Protein AF-A0A2E4E390-F1 (afdb_monomer_lite)

Secondary structure (DSSP, 8-state):
-----HHHHHHHHHHHHHTT----HHHHHHHHHHHHHHHHHTTSS-HHHHHHHHHHHHHHHHHHHHTTSS-HHHHHHHHHHHHHHTT--HHHHHHHHHHTT--HHHHHHHHHHHHTT-HHHHHHHHHHHHHT-GGG-TT--SS-HHHHHHHHHHHHHTT--HHHHHHHHHT-

Foldseek 3Di:
DPPDPLVVVLVVVLVVVLVPDAAALVVQLVVQLVVLVVCVVVVVDDPVSSVVSNVCSNVSSVVCVVVVSHPVLVVLVVLLVVCLLQLQALQVSLVVCVVSPDDPVSSVVVSVVCVVPCSNLSSPVNVCCVVCAQVSPPPHDCPPPVNVVVRQVVVVVSVRDNVSSVVVNVVD

Radius of gyration: 22.8 Å; chains: 1; bounding box: 51×24×66 Å

Structure (mmCIF, N/CA/C/O backbone):
data_AF-A0A2E4E390-F1
#
_entry.id   AF-A0A2E4E390-F1
#
loop_
_atom_site.group_PDB
_atom_site.id
_atom_site.type_symbol
_atom_site.label_atom_id
_atom_site.label_alt_id
_atom_site.label_comp_id
_atom_site.label_asym_id
_atom_site.label_entity_id
_atom_site.label_seq_id
_atom_site.pdbx_PDB_ins_code
_atom_site.Cartn_x
_atom_site.Cartn_y
_atom_site.Cartn_z
_atom_site.occupancy
_atom_site.B_iso_or_equiv
_atom_site.auth_seq_id
_atom_site.auth_comp_id
_atom_site.auth_asym_id
_atom_site.auth_atom_id
_atom_site.pdbx_PDB_model_num
ATOM 1 N N . MET A 1 1 ? -14.105 12.026 38.675 1.00 42.91 1 MET A N 1
ATOM 2 C CA . MET A 1 1 ? -13.766 11.287 37.435 1.00 42.91 1 MET A CA 1
ATOM 3 C C . MET A 1 1 ? -14.901 11.494 36.443 1.00 42.91 1 MET A C 1
ATOM 5 O O . MET A 1 1 ? -16.045 11.355 36.850 1.00 42.91 1 MET A O 1
ATOM 9 N N . ARG A 1 2 ? -14.638 11.903 35.193 1.00 48.00 2 ARG A N 1
ATOM 10 C CA . ARG A 1 2 ? -15.710 11.971 34.181 1.00 48.00 2 ARG A CA 1
ATOM 11 C C . ARG A 1 2 ? -16.083 10.536 33.809 1.00 48.00 2 ARG A C 1
ATOM 13 O O . ARG A 1 2 ? -15.206 9.820 33.342 1.00 48.00 2 ARG A O 1
ATOM 20 N N . ASN A 1 3 ? -17.343 10.145 33.999 1.00 52.12 3 ASN A N 1
ATOM 21 C CA . ASN A 1 3 ? -17.891 8.920 33.414 1.00 52.12 3 ASN A CA 1
ATOM 22 C C . ASN A 1 3 ? -17.890 9.091 31.893 1.00 52.12 3 ASN A C 1
ATOM 24 O O . ASN A 1 3 ? -18.789 9.704 31.319 1.00 52.12 3 ASN A O 1
ATOM 28 N N . LEU A 1 4 ? -16.822 8.640 31.241 1.00 62.91 4 LEU A N 1
ATOM 29 C CA . LEU A 1 4 ? -16.734 8.651 29.794 1.00 62.91 4 LEU A CA 1
ATOM 30 C C . LEU A 1 4 ? -17.555 7.461 29.294 1.00 62.91 4 LEU A C 1
ATOM 32 O O . LEU A 1 4 ? -17.174 6.316 29.515 1.00 62.91 4 LEU A O 1
ATOM 36 N N . ASN A 1 5 ? -18.671 7.703 28.604 1.00 82.50 5 ASN A N 1
ATOM 37 C CA . ASN A 1 5 ? -19.310 6.621 27.862 1.00 82.50 5 ASN A CA 1
ATOM 38 C C . ASN A 1 5 ? -18.342 6.176 26.756 1.00 82.50 5 ASN A C 1
ATOM 40 O O . ASN A 1 5 ? -18.166 6.864 25.746 1.00 82.50 5 ASN A O 1
ATOM 44 N N . ILE A 1 6 ? -17.683 5.035 26.970 1.00 81.06 6 ILE A N 1
ATOM 45 C CA . ILE A 1 6 ? -16.646 4.503 26.080 1.00 81.06 6 ILE A CA 1
ATOM 46 C C . ILE A 1 6 ? -17.158 4.321 24.647 1.00 81.06 6 ILE A C 1
ATOM 48 O O . ILE A 1 6 ? -16.401 4.482 23.686 1.00 81.06 6 ILE A O 1
ATOM 52 N N . SER A 1 7 ? -18.457 4.040 24.501 1.00 81.19 7 SER A N 1
ATOM 53 C CA . SER A 1 7 ? -19.092 3.833 23.203 1.00 81.19 7 SER A CA 1
ATOM 54 C C . SER A 1 7 ? -19.215 5.151 22.432 1.00 81.19 7 SER A C 1
ATOM 56 O O . SER A 1 7 ? -18.800 5.228 21.275 1.00 81.19 7 SER A O 1
ATOM 58 N N . ASP A 1 8 ? -19.689 6.217 23.082 1.00 87.06 8 ASP A N 1
ATOM 59 C CA . ASP A 1 8 ? -19.798 7.550 22.466 1.00 87.06 8 ASP A CA 1
ATOM 60 C C . ASP A 1 8 ? -18.422 8.123 22.127 1.00 87.06 8 ASP A C 1
ATOM 62 O O . ASP A 1 8 ? -18.232 8.818 21.127 1.00 87.06 8 ASP A O 1
ATOM 66 N N . TYR A 1 9 ? -17.435 7.821 22.966 1.00 87.44 9 TYR A N 1
ATOM 67 C CA . TYR A 1 9 ? -16.063 8.249 22.771 1.00 87.44 9 TYR A CA 1
ATOM 68 C C . TYR A 1 9 ? -15.424 7.645 21.514 1.00 87.44 9 TYR A C 1
ATOM 70 O O . TYR A 1 9 ? -14.884 8.379 20.677 1.00 87.44 9 TYR A O 1
ATOM 78 N N . LEU A 1 10 ? -15.484 6.317 21.368 1.00 90.31 10 LEU A N 1
ATOM 79 C CA . LEU A 1 10 ? -14.935 5.632 20.198 1.00 90.31 10 LEU A CA 1
ATOM 80 C C . LEU A 1 10 ? -15.711 5.964 18.927 1.00 90.31 10 LEU A C 1
ATOM 82 O O . LEU A 1 10 ? -15.090 6.103 17.874 1.00 90.31 10 LEU A O 1
ATOM 86 N N . GLU A 1 11 ? -17.027 6.150 19.024 1.00 93.81 11 GLU A N 1
ATOM 87 C CA . GLU A 1 11 ? -17.864 6.607 17.912 1.00 93.81 11 GLU A CA 1
ATOM 88 C C . GLU A 1 11 ? -17.380 7.970 17.393 1.00 93.81 11 GLU A C 1
ATOM 90 O O . GLU A 1 11 ? -17.045 8.106 16.216 1.00 93.81 11 GLU A O 1
ATOM 95 N N . LYS A 1 12 ? -17.236 8.966 18.279 1.00 94.12 12 LYS A N 1
ATOM 96 C CA . LYS A 1 12 ? -16.754 10.310 17.908 1.00 94.12 12 LYS A CA 1
ATOM 97 C C . LYS A 1 12 ? -15.367 10.270 17.275 1.00 94.12 12 LYS A C 1
ATOM 99 O O . LYS A 1 12 ? -15.132 10.927 16.261 1.00 94.12 12 LYS A O 1
ATOM 104 N N . TYR A 1 13 ? -14.446 9.499 17.855 1.00 95.50 13 TYR A N 1
ATOM 105 C CA . TYR A 1 13 ? -13.105 9.351 17.291 1.00 95.50 13 TYR A CA 1
ATOM 106 C C . TYR A 1 13 ? -13.135 8.695 15.908 1.00 95.50 13 TYR A C 1
ATOM 108 O O . TYR A 1 13 ? -12.425 9.138 15.005 1.00 95.50 13 TYR A O 1
ATOM 116 N N . SER A 1 14 ? -13.962 7.668 15.737 1.00 96.81 14 SER A N 1
ATOM 117 C CA . SER A 1 14 ? -14.096 6.940 14.479 1.00 96.81 14 SER A CA 1
ATOM 118 C C . SER A 1 14 ? -14.629 7.829 13.361 1.00 96.81 14 SER A C 1
ATOM 120 O O . SER A 1 14 ? -14.009 7.901 12.302 1.00 96.81 14 SER A O 1
ATOM 122 N N . VAL A 1 15 ? -15.711 8.570 13.617 1.00 96.06 15 VAL A N 1
ATOM 123 C CA . VAL A 1 15 ? -16.286 9.527 12.657 1.00 96.06 15 VAL A CA 1
ATOM 124 C C . VAL A 1 15 ? -15.262 10.595 12.274 1.00 96.06 15 VAL A C 1
ATOM 126 O O . VAL A 1 15 ? -15.038 10.844 11.092 1.00 96.06 15 VAL A O 1
ATOM 129 N N . PHE A 1 16 ? -14.579 11.186 13.259 1.00 96.56 16 PHE A N 1
ATOM 130 C CA . PHE A 1 16 ? -13.526 12.173 13.005 1.00 96.56 16 PHE A CA 1
ATOM 131 C C . PHE A 1 16 ? -12.357 11.608 12.190 1.00 96.56 16 PHE A C 1
ATOM 133 O O . PHE A 1 16 ? -11.767 12.310 11.371 1.00 96.56 16 PHE A O 1
ATOM 140 N N . TYR A 1 17 ? -11.966 10.359 12.437 1.00 97.56 17 TYR A N 1
ATOM 141 C CA . TYR A 1 17 ? -10.869 9.737 11.708 1.00 97.56 17 TYR A CA 1
ATOM 142 C C . TYR A 1 17 ? -11.267 9.454 10.255 1.00 97.56 17 TYR A C 1
ATOM 144 O O . TYR A 1 17 ? -10.532 9.811 9.333 1.00 97.56 17 TYR A O 1
ATOM 152 N N . LEU A 1 18 ? -12.439 8.852 10.047 1.00 96.75 18 LEU A N 1
ATOM 153 C CA . LEU A 1 18 ? -12.933 8.471 8.724 1.00 96.75 18 LEU A CA 1
ATOM 154 C C . LEU A 1 18 ? -13.328 9.678 7.863 1.00 96.75 18 LEU A C 1
ATOM 156 O O . LEU A 1 18 ? -13.273 9.581 6.642 1.00 96.75 18 LEU A O 1
ATOM 160 N N . SER A 1 19 ? -13.627 10.837 8.460 1.00 95.62 19 SER A N 1
ATOM 161 C CA . SER A 1 19 ? -13.818 12.079 7.695 1.00 95.62 19 SER A CA 1
ATOM 162 C C . SER A 1 19 ? -12.524 12.625 7.079 1.00 95.62 19 SER A C 1
ATOM 164 O O . SER A 1 19 ? -12.577 13.436 6.158 1.00 95.62 19 SER A O 1
ATOM 166 N N . LYS A 1 20 ? -11.355 12.187 7.566 1.00 95.88 20 LYS A N 1
ATOM 167 C CA . LYS A 1 20 ? -10.035 12.650 7.103 1.00 95.88 20 LYS A CA 1
ATOM 168 C C . LYS A 1 20 ? -9.272 11.614 6.294 1.00 95.88 20 LYS A C 1
ATOM 170 O O . LYS A 1 20 ? -8.431 11.979 5.473 1.00 95.88 20 LYS A O 1
ATOM 175 N N . TYR A 1 21 ? -9.500 10.333 6.564 1.00 95.19 21 TYR A N 1
ATOM 176 C CA . TYR A 1 21 ? -8.681 9.255 6.029 1.00 95.19 21 TYR A CA 1
ATOM 177 C C . TYR A 1 21 ? -9.536 8.146 5.431 1.00 95.19 21 TYR A C 1
ATOM 179 O O . TYR A 1 21 ? -10.356 7.540 6.115 1.00 95.19 21 TYR A O 1
ATOM 187 N N . SER A 1 22 ? -9.246 7.796 4.180 1.00 94.38 22 SER A N 1
ATOM 188 C CA . SER A 1 22 ? -9.719 6.552 3.578 1.00 9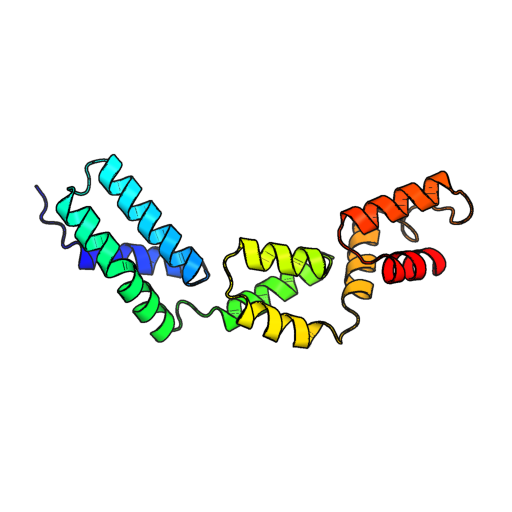4.38 22 SER A CA 1
ATOM 189 C C . SER A 1 22 ? -8.752 5.420 3.923 1.00 94.38 22 SER A C 1
ATOM 191 O O . SER A 1 22 ? -7.564 5.482 3.594 1.00 94.38 22 SER A O 1
ATOM 193 N N . VAL A 1 23 ? -9.245 4.386 4.600 1.00 95.75 23 VAL A N 1
ATOM 194 C CA . VAL A 1 23 ? -8.434 3.268 5.103 1.00 95.75 23 VAL A CA 1
ATOM 195 C C . VAL A 1 23 ? -9.094 1.925 4.821 1.00 95.75 23 VAL A C 1
ATOM 197 O O . VAL A 1 23 ? -10.294 1.857 4.588 1.00 95.75 23 VAL A O 1
ATOM 200 N N . THR A 1 24 ? -8.297 0.859 4.855 1.00 97.75 24 THR A N 1
ATOM 201 C CA . THR A 1 24 ? -8.797 -0.520 4.875 1.00 97.75 24 THR A CA 1
ATOM 202 C C . THR A 1 24 ? -9.403 -0.850 6.235 1.00 97.75 24 THR A C 1
ATOM 204 O O . THR A 1 24 ? -9.011 -0.265 7.248 1.00 97.75 24 THR A O 1
ATOM 207 N N . GLU A 1 25 ? -10.305 -1.823 6.287 1.00 97.31 25 GLU A N 1
ATOM 208 C CA . GLU A 1 25 ? -10.888 -2.351 7.521 1.00 97.31 25 GLU A CA 1
ATOM 209 C C . GLU A 1 25 ? -9.786 -2.793 8.485 1.00 97.31 25 GLU A C 1
ATOM 211 O O . GLU A 1 25 ? -9.721 -2.341 9.629 1.00 97.31 25 GLU A O 1
ATOM 216 N N . LYS A 1 26 ? -8.832 -3.591 7.987 1.00 97.38 26 LYS A N 1
ATOM 217 C CA . LYS A 1 26 ? -7.677 -4.053 8.771 1.00 97.38 26 LYS A CA 1
ATOM 218 C C . LYS A 1 26 ? -6.836 -2.890 9.291 1.00 97.38 26 LYS A C 1
ATOM 220 O O . LYS A 1 26 ? -6.350 -2.933 10.420 1.00 97.38 26 LYS A O 1
ATOM 225 N N . LYS A 1 27 ? -6.630 -1.839 8.491 1.00 97.31 27 LYS A N 1
ATOM 226 C CA . LYS A 1 27 ? -5.899 -0.651 8.949 1.00 97.31 27 LYS A CA 1
ATOM 227 C C . LYS A 1 27 ? -6.697 0.116 9.998 1.00 97.31 27 LYS A C 1
ATOM 229 O O . LYS A 1 27 ? -6.093 0.595 10.955 1.00 97.31 27 LYS A O 1
ATOM 234 N N . PHE A 1 28 ? -8.012 0.209 9.843 1.00 97.88 28 PHE A N 1
ATOM 235 C CA . PHE A 1 28 ? -8.884 0.895 10.785 1.00 97.88 28 PHE A CA 1
ATOM 236 C C . PHE A 1 28 ? -8.931 0.191 12.148 1.00 97.88 28 PHE A C 1
ATOM 238 O O . PHE A 1 28 ? -8.781 0.860 13.170 1.00 97.88 28 PHE A O 1
ATOM 245 N N . VAL A 1 29 ? -8.975 -1.147 12.174 1.00 97.81 29 VAL A N 1
ATOM 246 C CA . VAL A 1 29 ? -8.786 -1.954 13.398 1.00 97.81 29 VAL A CA 1
ATOM 247 C C . VAL A 1 29 ? -7.505 -1.537 14.124 1.00 97.81 29 VAL A C 1
ATOM 249 O O . VAL A 1 29 ? -7.541 -1.168 15.297 1.00 97.81 29 VAL A O 1
ATOM 252 N N . LEU A 1 30 ? -6.370 -1.517 13.414 1.00 97.69 30 LEU A N 1
ATOM 253 C CA . LEU A 1 30 ? -5.074 -1.148 13.996 1.00 97.69 30 LEU A CA 1
ATOM 254 C C . LEU A 1 30 ? -5.050 0.300 14.510 1.00 97.69 30 LEU A C 1
ATOM 256 O O . LEU A 1 30 ? -4.406 0.590 15.519 1.00 97.69 30 LEU A O 1
ATOM 260 N N . VAL A 1 31 ? -5.735 1.220 13.827 1.00 97.44 31 VAL A N 1
ATOM 261 C CA . VAL A 1 31 ? -5.863 2.623 14.247 1.00 97.44 31 VAL A CA 1
ATOM 262 C C . VAL A 1 31 ? -6.625 2.723 15.565 1.00 97.44 31 VAL A C 1
ATOM 264 O O . VAL A 1 31 ? -6.133 3.366 16.495 1.00 97.44 31 VAL A O 1
ATOM 267 N N . LEU A 1 32 ? -7.781 2.063 15.670 1.00 97.75 32 LEU A N 1
ATOM 268 C CA . LEU A 1 32 ? -8.590 2.060 16.889 1.00 97.75 32 LEU A CA 1
ATOM 269 C C . LEU A 1 32 ? -7.845 1.396 18.049 1.00 97.75 32 LEU A C 1
ATOM 271 O O . LEU A 1 32 ? -7.739 1.986 19.123 1.00 97.75 32 LEU A O 1
ATOM 275 N N . GLN A 1 33 ? -7.230 0.233 17.824 1.00 97.69 33 GLN A N 1
ATOM 276 C CA . GLN A 1 33 ? -6.419 -0.449 18.837 1.00 97.69 33 GLN A CA 1
ATOM 277 C C . GLN A 1 33 ? -5.271 0.437 19.335 1.00 97.69 33 GLN A C 1
ATOM 279 O O . GLN A 1 33 ? -5.081 0.591 20.542 1.00 97.69 33 GLN A O 1
ATOM 284 N N . LYS A 1 34 ? -4.536 1.092 18.426 1.00 97.62 34 LYS A N 1
ATOM 285 C CA . LYS A 1 34 ? -3.450 2.010 18.799 1.00 97.62 34 LYS A CA 1
ATOM 286 C C . LYS A 1 34 ? -3.967 3.219 19.579 1.00 97.62 34 LYS A C 1
ATOM 288 O O . LYS A 1 34 ? -3.302 3.662 20.515 1.00 97.62 34 LYS A O 1
ATOM 293 N N . LYS A 1 35 ? -5.138 3.752 19.216 1.00 96.38 35 LYS A N 1
ATOM 294 C CA . LYS A 1 35 ? -5.783 4.852 19.942 1.00 96.38 35 LYS A CA 1
ATOM 295 C C . LYS A 1 35 ? -6.112 4.445 21.377 1.00 96.38 35 LYS A C 1
ATOM 297 O O . LYS A 1 35 ? -5.693 5.146 22.294 1.00 96.38 35 LYS A O 1
ATOM 302 N N . ILE A 1 36 ? -6.785 3.308 21.546 1.00 97.06 36 ILE A N 1
ATOM 303 C CA . ILE A 1 36 ? -7.183 2.757 22.848 1.00 97.06 36 ILE A CA 1
ATOM 304 C C . ILE A 1 36 ? -5.951 2.511 23.722 1.00 97.06 36 ILE A C 1
ATOM 306 O O . ILE A 1 36 ? -5.899 2.967 24.862 1.00 97.06 36 ILE A O 1
ATOM 310 N N . MET A 1 37 ? -4.921 1.863 23.170 1.00 97.69 37 MET A N 1
ATOM 311 C CA . MET A 1 37 ? -3.680 1.595 23.901 1.00 97.69 37 MET A CA 1
ATOM 312 C C . MET A 1 37 ? -2.976 2.876 24.338 1.00 97.69 37 MET A C 1
ATOM 314 O O . MET A 1 37 ? -2.539 2.974 25.481 1.00 97.69 37 MET A O 1
ATOM 318 N N . ARG A 1 38 ? -2.894 3.885 23.464 1.00 96.88 38 ARG A N 1
ATOM 319 C CA . ARG A 1 38 ? -2.310 5.183 23.820 1.00 96.88 38 ARG A CA 1
ATOM 320 C C . ARG A 1 38 ? -3.079 5.854 24.955 1.00 96.88 38 ARG A C 1
ATOM 322 O O . ARG A 1 38 ? -2.463 6.417 25.853 1.00 96.88 38 ARG A O 1
ATOM 329 N N . ASP A 1 39 ? -4.405 5.806 24.912 1.00 95.56 39 ASP A N 1
ATOM 330 C CA . ASP A 1 39 ? -5.233 6.439 25.934 1.00 95.56 39 ASP A CA 1
ATOM 331 C C . ASP A 1 39 ? -5.093 5.742 27.288 1.00 95.56 39 ASP A C 1
ATOM 333 O O . ASP A 1 39 ? -4.935 6.425 28.301 1.00 95.56 39 ASP A O 1
ATOM 337 N N . TYR A 1 40 ?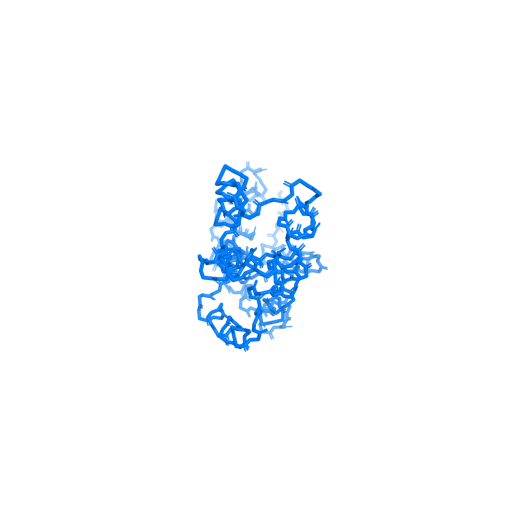 -5.048 4.408 27.288 1.00 95.88 40 TYR A N 1
ATOM 338 C CA . TYR A 1 40 ? -4.738 3.601 28.467 1.00 95.88 40 TYR A CA 1
ATOM 339 C C . TYR A 1 40 ? -3.369 3.957 29.064 1.00 95.88 40 TYR A C 1
ATOM 341 O O . TYR A 1 40 ? -3.280 4.274 30.248 1.00 95.88 40 TYR A O 1
ATOM 349 N N . LEU A 1 41 ? -2.314 4.013 28.242 1.00 96.94 41 LEU A N 1
ATOM 350 C CA . LEU A 1 41 ? -0.972 4.409 28.695 1.00 96.94 41 LEU A CA 1
ATOM 351 C C . LEU A 1 41 ? -0.938 5.843 29.247 1.00 96.94 41 LEU A C 1
ATOM 353 O O . LEU A 1 41 ? -0.198 6.131 30.182 1.00 96.94 41 LEU A O 1
ATOM 357 N N . SER A 1 42 ? -1.776 6.736 28.714 1.00 95.88 42 SER A N 1
ATOM 358 C CA . SER A 1 42 ? -1.943 8.103 29.224 1.00 95.88 42 SER A CA 1
ATOM 359 C C . SER A 1 42 ? -2.912 8.227 30.408 1.00 95.88 42 SER A C 1
ATOM 361 O O . SER A 1 42 ? -3.295 9.342 30.755 1.00 95.88 42 SER A O 1
ATOM 363 N N . LYS A 1 43 ? -3.342 7.106 31.006 1.00 94.06 43 LYS A N 1
ATOM 364 C CA . LYS A 1 43 ? -4.286 7.038 32.139 1.00 94.06 43 LYS A CA 1
ATOM 365 C C . LYS A 1 43 ? -5.654 7.689 31.871 1.00 94.06 43 LYS A C 1
ATOM 367 O O . LYS A 1 43 ? -6.364 8.045 32.804 1.00 94.06 43 LYS A O 1
ATOM 372 N N . LYS A 1 44 ? -6.041 7.838 30.598 1.00 91.94 44 LYS A N 1
ATOM 373 C CA . LYS A 1 44 ? -7.379 8.313 30.189 1.00 91.94 44 LYS A CA 1
ATOM 374 C C . LYS A 1 44 ? -8.433 7.211 30.229 1.00 91.94 44 LYS A C 1
ATOM 376 O O . LYS A 1 44 ? -9.614 7.527 30.235 1.00 91.94 44 LYS A O 1
ATOM 381 N N . LEU A 1 45 ? -7.990 5.956 30.200 1.00 93.25 45 LEU A N 1
ATOM 382 C CA . LEU A 1 45 ? -8.815 4.761 30.327 1.00 93.25 45 LEU A CA 1
ATOM 383 C C . LEU A 1 45 ? -8.249 3.891 31.447 1.00 93.25 45 LEU A C 1
ATOM 385 O O . LEU A 1 45 ? -7.031 3.722 31.551 1.00 93.25 45 LEU A O 1
ATOM 389 N N . SER A 1 46 ? -9.131 3.301 32.239 1.00 94.19 46 SER A N 1
ATOM 390 C CA . SER A 1 46 ? -8.828 2.190 33.135 1.00 94.19 46 SER A CA 1
ATOM 391 C C . SER A 1 46 ? -8.558 0.901 32.350 1.00 94.19 46 SER A C 1
ATOM 393 O O . SER A 1 46 ? -8.778 0.806 31.138 1.00 94.19 46 SER A O 1
ATOM 395 N N . LYS A 1 47 ? -8.075 -0.134 33.049 1.00 95.19 47 LYS A N 1
ATOM 396 C CA . LYS A 1 47 ? -7.850 -1.458 32.450 1.00 95.19 47 LYS A CA 1
ATOM 397 C C . LYS A 1 47 ? -9.154 -2.068 31.915 1.00 95.19 47 LYS A C 1
ATOM 399 O O . LYS A 1 47 ? -9.148 -2.598 30.808 1.00 95.19 47 LYS A O 1
ATOM 404 N N . ILE A 1 48 ? -10.246 -1.943 32.672 1.00 94.62 48 ILE A N 1
ATOM 405 C CA . ILE A 1 48 ? -11.566 -2.479 32.310 1.00 94.62 48 ILE A CA 1
ATOM 406 C C . ILE A 1 48 ? -12.095 -1.765 31.059 1.00 94.62 48 ILE A C 1
ATOM 408 O O . ILE A 1 48 ? -12.397 -2.420 30.064 1.00 94.62 48 ILE A O 1
ATOM 412 N N . GLU A 1 49 ? -12.082 -0.427 31.041 1.00 94.12 49 GLU A N 1
ATOM 413 C CA . GLU A 1 49 ? -12.530 0.355 29.876 1.00 94.12 49 GLU A CA 1
ATOM 414 C C . GLU A 1 49 ? -11.702 0.052 28.619 1.00 94.12 49 GLU A C 1
ATOM 416 O O . GLU A 1 49 ? -12.246 -0.031 27.518 1.00 94.12 49 GLU A O 1
ATOM 421 N N . LYS A 1 50 ? -10.383 -0.152 28.760 1.00 95.00 50 LYS A N 1
ATOM 422 C CA . LYS A 1 50 ? -9.510 -0.576 27.654 1.00 95.00 50 LYS A CA 1
ATOM 423 C C . LYS A 1 50 ? -9.957 -1.922 27.078 1.00 95.00 50 LYS A C 1
ATOM 425 O O . LYS A 1 50 ? -10.000 -2.084 25.860 1.00 95.00 50 LYS A O 1
ATOM 430 N N . GLU A 1 51 ? -10.238 -2.901 27.931 1.00 95.44 51 GLU A N 1
ATOM 431 C CA . GLU A 1 51 ? -10.651 -4.243 27.508 1.00 95.44 51 GLU A CA 1
ATOM 432 C C . GLU A 1 51 ? -12.028 -4.228 26.837 1.00 95.44 51 GLU A C 1
ATOM 434 O O . GLU A 1 51 ? -12.197 -4.832 25.777 1.00 95.44 51 GLU A O 1
ATOM 439 N N . GLU A 1 52 ? -12.985 -3.478 27.382 1.00 93.69 52 GLU A N 1
ATOM 440 C CA . GLU A 1 52 ? -14.296 -3.267 26.760 1.00 93.69 52 GLU A CA 1
ATOM 441 C C . GLU A 1 52 ? -14.194 -2.566 25.402 1.00 93.69 52 GLU A C 1
ATOM 443 O O . GLU A 1 52 ? -14.824 -2.988 24.430 1.00 93.69 52 GLU A O 1
ATOM 448 N N . ALA A 1 53 ? -13.371 -1.518 25.311 1.00 94.31 53 ALA A N 1
ATOM 449 C CA . ALA A 1 53 ? -13.117 -0.788 24.076 1.00 94.31 53 ALA A CA 1
ATOM 450 C C . ALA A 1 53 ? -12.552 -1.704 22.982 1.00 94.31 53 ALA A C 1
ATOM 452 O O . ALA A 1 53 ? -13.031 -1.684 21.847 1.00 94.31 53 ALA A O 1
ATOM 453 N N . LEU A 1 54 ? -11.561 -2.534 23.323 1.00 95.75 54 LEU A N 1
ATOM 454 C CA . LEU A 1 54 ? -10.936 -3.467 22.383 1.00 95.75 54 LEU A CA 1
ATOM 455 C C . LEU A 1 54 ? -11.926 -4.512 21.859 1.00 95.75 54 LEU A C 1
ATOM 457 O O . LEU A 1 54 ? -11.929 -4.777 20.658 1.00 95.75 54 LEU A O 1
ATOM 461 N N . LYS A 1 55 ? -12.808 -5.042 22.717 1.00 94.81 55 LYS A N 1
ATOM 4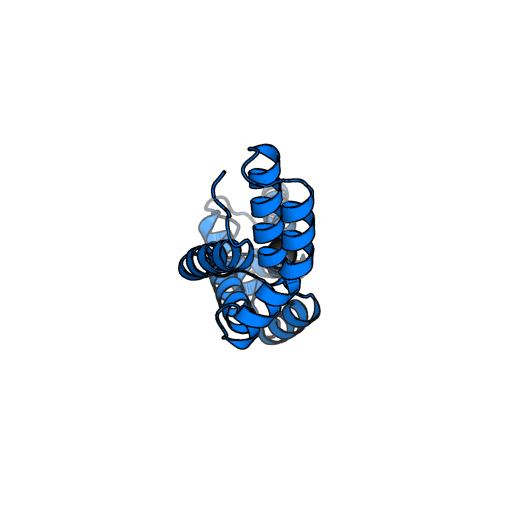62 C CA . LYS A 1 55 ? -13.859 -5.999 22.316 1.00 94.81 55 LYS A CA 1
ATOM 463 C C . LYS A 1 55 ? -14.850 -5.411 21.304 1.00 94.81 55 LYS A C 1
ATOM 465 O O . LYS A 1 55 ? -15.434 -6.152 20.521 1.00 94.81 55 LYS A O 1
ATOM 470 N N . LYS A 1 56 ? -15.040 -4.087 21.296 1.00 94.06 56 LYS A N 1
ATOM 471 C CA . LYS A 1 56 ? -15.985 -3.399 20.398 1.00 94.06 56 LYS A CA 1
ATOM 472 C C . LYS A 1 56 ? -15.387 -2.997 19.046 1.00 94.06 56 LYS A C 1
ATOM 474 O O . LYS A 1 56 ? -16.150 -2.627 18.158 1.00 94.06 56 LYS A O 1
ATOM 479 N N . VAL A 1 57 ? -14.066 -3.063 18.848 1.00 95.94 57 VAL A N 1
ATOM 480 C CA . VAL A 1 57 ? -13.397 -2.562 17.624 1.00 95.94 57 VAL A CA 1
ATOM 481 C C . VAL A 1 57 ? -13.998 -3.151 16.344 1.00 95.94 57 VAL A C 1
ATOM 483 O O . VAL A 1 57 ? -14.329 -2.402 15.424 1.00 95.94 57 VAL A O 1
ATOM 486 N N . ASP A 1 58 ? -14.217 -4.465 16.305 1.00 95.19 58 ASP A N 1
ATOM 487 C CA . ASP A 1 58 ? -14.773 -5.134 15.123 1.00 95.19 58 ASP A CA 1
ATOM 488 C C . ASP A 1 58 ? -16.217 -4.707 14.827 1.00 95.19 58 ASP A C 1
ATOM 490 O O . ASP A 1 58 ? -16.630 -4.674 13.666 1.00 95.19 58 ASP A O 1
ATOM 494 N N . LEU A 1 59 ? -16.989 -4.336 15.856 1.00 95.31 59 LEU A N 1
ATOM 495 C CA . LEU A 1 59 ? -18.348 -3.818 15.685 1.00 95.31 59 LEU A CA 1
ATOM 496 C C . LEU A 1 59 ? -18.330 -2.454 14.990 1.00 95.31 59 LEU A C 1
ATOM 498 O O . LEU A 1 59 ? -19.117 -2.240 14.068 1.00 95.31 59 LEU A O 1
ATOM 502 N N . TYR A 1 60 ? -17.409 -1.562 15.369 1.00 95.12 60 TYR A N 1
ATOM 503 C CA . TYR A 1 60 ? -17.244 -0.265 14.702 1.00 95.12 60 TYR A CA 1
ATOM 504 C C . TYR A 1 60 ? -16.813 -0.429 13.249 1.00 95.12 60 TYR A C 1
ATOM 506 O O . TYR A 1 60 ? -17.385 0.203 12.365 1.00 95.12 60 TYR A O 1
ATOM 514 N N . VAL A 1 61 ? -15.845 -1.307 12.984 1.00 96.31 61 VAL A N 1
ATOM 515 C CA . VAL A 1 61 ? -15.381 -1.575 11.615 1.00 96.31 61 VAL A CA 1
ATOM 516 C C . VAL A 1 61 ? -16.548 -2.071 10.760 1.00 96.31 61 VAL A C 1
ATOM 518 O O . VAL A 1 61 ? -16.856 -1.458 9.742 1.00 96.31 61 VAL A O 1
ATOM 521 N N . LYS A 1 62 ? -17.285 -3.090 11.225 1.00 96.38 62 LYS A N 1
ATOM 522 C CA . LYS A 1 62 ? -18.476 -3.607 10.526 1.00 96.38 62 LYS A CA 1
ATOM 523 C C . LYS A 1 62 ? -19.542 -2.532 10.316 1.00 96.38 62 LYS A C 1
ATOM 525 O O . LYS A 1 62 ? -20.131 -2.468 9.238 1.00 96.38 62 LYS A O 1
ATOM 530 N N . LYS A 1 63 ? -19.803 -1.696 11.325 1.00 96.81 63 LYS A N 1
ATOM 531 C CA . LYS A 1 63 ? -20.764 -0.588 11.238 1.00 96.81 63 LYS A CA 1
ATOM 532 C C . LYS A 1 63 ? -20.382 0.381 10.118 1.00 96.81 63 LYS A C 1
ATOM 534 O O . LYS A 1 63 ? -21.210 0.661 9.255 1.00 96.81 63 LYS A O 1
ATOM 539 N N . TYR A 1 64 ? -19.141 0.857 10.096 1.00 97.19 64 TYR A N 1
ATOM 540 C CA . TYR A 1 64 ? -18.713 1.863 9.122 1.00 97.19 64 TYR A CA 1
ATOM 541 C C . TYR A 1 64 ? -18.489 1.306 7.717 1.00 97.19 64 TYR A C 1
ATOM 543 O O . TYR A 1 64 ? -18.713 2.029 6.746 1.00 97.19 64 TYR A O 1
ATOM 551 N N . SER A 1 65 ? -18.148 0.023 7.585 1.00 95.69 65 SER A N 1
ATOM 552 C CA . SER A 1 65 ? -18.183 -0.669 6.293 1.00 95.69 65 SER A CA 1
ATOM 553 C C . SER A 1 65 ? -19.607 -0.768 5.747 1.00 95.69 65 SER A C 1
ATOM 555 O O . SER A 1 65 ? -19.837 -0.443 4.585 1.00 95.69 65 SER A O 1
ATOM 557 N N . LYS A 1 66 ? -20.596 -1.129 6.581 1.00 96.88 66 LYS A N 1
ATOM 558 C CA . LYS A 1 66 ? -22.018 -1.152 6.178 1.00 96.88 66 LYS A CA 1
ATOM 559 C C . LYS A 1 66 ? -22.542 0.230 5.783 1.00 96.88 66 LYS A C 1
ATOM 561 O O . LYS A 1 66 ? -23.323 0.336 4.848 1.00 96.88 66 LYS A O 1
ATOM 566 N N . MET A 1 67 ? -22.083 1.281 6.460 1.00 95.81 67 MET A N 1
ATOM 567 C CA . MET A 1 67 ? -22.379 2.677 6.109 1.00 95.81 67 MET A CA 1
ATOM 568 C C . MET A 1 67 ? -21.584 3.183 4.893 1.00 95.81 67 MET A C 1
ATOM 570 O O . MET A 1 67 ? -21.686 4.356 4.549 1.00 95.81 67 MET A O 1
ATOM 574 N N . ASN A 1 68 ? -20.773 2.330 4.255 1.00 94.12 68 ASN A N 1
ATOM 575 C CA . ASN A 1 68 ? -19.927 2.661 3.108 1.00 94.12 68 ASN A CA 1
ATOM 576 C C . ASN A 1 68 ? -18.889 3.775 3.375 1.00 94.12 68 ASN A C 1
ATOM 578 O O . ASN A 1 68 ? -18.308 4.325 2.440 1.00 94.12 68 ASN A O 1
ATOM 582 N N . LEU A 1 69 ? -18.610 4.083 4.646 1.00 94.81 69 LEU A N 1
ATOM 583 C CA . LEU A 1 69 ? -17.534 4.996 5.050 1.00 94.81 69 LEU A CA 1
ATOM 584 C C . LEU A 1 69 ? -16.157 4.328 4.934 1.00 94.81 69 LEU A C 1
ATOM 586 O O . LEU A 1 69 ? -15.143 5.001 4.761 1.00 94.81 69 LEU A O 1
ATOM 590 N N . ILE A 1 70 ? -16.125 2.995 4.981 1.00 96.69 70 ILE A N 1
ATOM 591 C CA . ILE A 1 70 ? -14.968 2.178 4.615 1.00 96.69 70 ILE A CA 1
ATOM 592 C C . ILE A 1 70 ? -15.320 1.428 3.328 1.00 96.69 70 ILE A C 1
ATOM 594 O O . ILE A 1 70 ? -15.999 0.406 3.359 1.00 96.69 70 ILE A O 1
ATOM 598 N N . ASN A 1 71 ? -14.863 1.942 2.184 1.00 95.75 71 ASN A N 1
ATOM 599 C CA . ASN A 1 71 ? -15.091 1.324 0.877 1.00 95.75 71 ASN A CA 1
ATOM 600 C C . ASN A 1 71 ? -13.769 0.867 0.251 1.00 95.75 71 ASN A C 1
ATOM 602 O O . ASN A 1 71 ? -13.169 1.562 -0.571 1.00 95.75 71 ASN A O 1
ATOM 606 N N . GLU A 1 72 ? -13.303 -0.326 0.627 1.00 96.38 72 GLU A N 1
ATOM 607 C CA . GLU A 1 72 ? -12.013 -0.836 0.148 1.00 96.38 72 GLU A CA 1
ATOM 608 C C . GLU A 1 72 ? -11.945 -0.981 -1.377 1.00 96.38 72 GLU A C 1
ATOM 610 O O . GLU A 1 72 ? -10.875 -0.767 -1.946 1.00 96.38 72 GLU A O 1
ATOM 615 N N . LYS A 1 73 ? -13.069 -1.276 -2.049 1.00 95.62 73 LYS A N 1
ATOM 616 C CA . LYS A 1 73 ? -13.130 -1.414 -3.515 1.00 95.62 73 LYS A CA 1
ATOM 617 C C . LYS A 1 73 ? -12.814 -0.099 -4.229 1.00 95.62 73 LYS A C 1
ATOM 619 O O . LYS A 1 73 ? -12.100 -0.096 -5.227 1.00 95.62 73 LYS A O 1
ATOM 624 N N . VAL A 1 74 ? -13.320 1.025 -3.730 1.00 95.56 74 VAL A N 1
ATOM 625 C CA . VAL A 1 74 ? -12.999 2.347 -4.291 1.00 95.56 74 VAL A CA 1
ATOM 626 C C . VAL A 1 74 ? -11.565 2.738 -3.939 1.00 95.56 74 VAL A C 1
ATOM 628 O O . VAL A 1 74 ? -10.810 3.195 -4.799 1.00 95.56 74 VAL A O 1
ATOM 631 N N . ILE A 1 75 ? -11.151 2.506 -2.690 1.00 96.44 75 ILE A N 1
ATOM 632 C CA . ILE A 1 75 ? -9.815 2.891 -2.216 1.00 96.44 75 ILE A CA 1
ATOM 633 C C . ILE A 1 75 ? -8.726 2.142 -2.993 1.00 96.44 75 ILE A C 1
ATOM 635 O O . ILE A 1 75 ? -7.750 2.768 -3.414 1.00 96.44 75 ILE A O 1
ATOM 639 N N . ILE A 1 76 ? -8.874 0.832 -3.221 1.00 97.69 76 ILE A N 1
ATOM 640 C CA . ILE A 1 76 ? -7.861 0.037 -3.927 1.00 97.69 76 ILE A CA 1
ATOM 641 C C . ILE A 1 76 ? -7.703 0.479 -5.384 1.00 97.69 76 ILE A C 1
ATOM 643 O O . ILE A 1 76 ? -6.571 0.635 -5.840 1.00 97.69 76 ILE A O 1
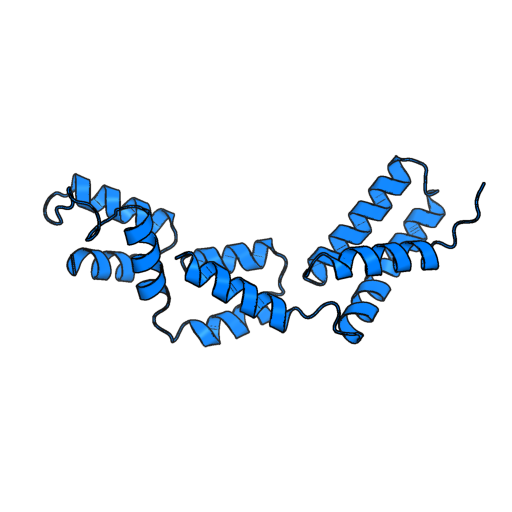ATOM 647 N N . LYS A 1 77 ? -8.805 0.778 -6.085 1.00 96.06 77 LYS A N 1
ATOM 648 C CA . LYS A 1 77 ? -8.785 1.272 -7.472 1.00 96.06 77 LYS A CA 1
ATOM 649 C C . LYS A 1 77 ? -8.033 2.592 -7.575 1.00 96.06 77 LYS A C 1
ATOM 651 O O . LYS A 1 77 ? -7.059 2.692 -8.321 1.00 96.06 77 LYS A O 1
ATOM 656 N N . ASN A 1 78 ? -8.395 3.556 -6.728 1.00 95.94 78 ASN A N 1
ATOM 657 C CA . ASN A 1 78 ? -7.714 4.849 -6.655 1.00 95.94 78 ASN A CA 1
ATOM 658 C C . ASN A 1 78 ? -6.232 4.684 -6.291 1.00 95.94 78 ASN A C 1
ATOM 660 O O . ASN A 1 78 ? -5.360 5.390 -6.804 1.00 95.94 78 ASN A O 1
ATOM 664 N N . ARG A 1 79 ? -5.911 3.751 -5.389 1.00 96.88 79 ARG A N 1
ATOM 665 C CA . ARG A 1 79 ? -4.533 3.487 -4.970 1.00 96.88 79 ARG A CA 1
ATOM 666 C C . ARG A 1 79 ? -3.696 2.912 -6.108 1.00 96.88 79 ARG A C 1
ATOM 668 O O . ARG A 1 79 ? -2.586 3.399 -6.327 1.00 96.88 79 ARG A O 1
ATOM 675 N N . ILE A 1 80 ? -4.221 1.919 -6.820 1.00 95.88 80 ILE A N 1
ATOM 676 C CA . ILE A 1 80 ? -3.594 1.311 -7.998 1.00 95.88 80 ILE A CA 1
ATOM 677 C C . ILE A 1 80 ? -3.340 2.376 -9.062 1.00 95.88 80 ILE A C 1
ATOM 679 O O . ILE A 1 80 ? -2.197 2.547 -9.485 1.00 95.88 80 ILE A O 1
ATOM 683 N N . GLU A 1 81 ? -4.364 3.145 -9.434 1.00 94.19 81 GLU A N 1
ATOM 684 C CA . GLU A 1 81 ? -4.260 4.172 -10.472 1.00 94.19 81 GLU A CA 1
ATOM 685 C C . GLU A 1 81 ? -3.178 5.209 -10.136 1.00 94.19 81 GLU A C 1
ATOM 687 O O . GLU A 1 81 ? -2.320 5.532 -10.960 1.00 94.19 81 GLU A O 1
ATOM 692 N N . ASN A 1 82 ? -3.149 5.676 -8.887 1.00 95.81 82 ASN A N 1
ATOM 693 C CA . ASN A 1 82 ? -2.142 6.624 -8.419 1.00 95.81 82 ASN A CA 1
ATOM 694 C C . ASN A 1 82 ? -0.715 6.058 -8.461 1.00 95.81 82 ASN A C 1
ATOM 696 O O . ASN A 1 82 ? 0.234 6.791 -8.751 1.00 95.81 82 ASN A O 1
ATOM 700 N N . LEU A 1 83 ? -0.531 4.772 -8.158 1.00 95.75 83 LEU A N 1
ATOM 701 C CA . LEU A 1 83 ? 0.779 4.121 -8.246 1.00 95.75 83 LEU A CA 1
ATOM 702 C C . LEU A 1 83 ? 1.204 3.920 -9.707 1.00 95.75 83 LEU A C 1
ATOM 704 O O . LEU A 1 83 ? 2.365 4.161 -10.041 1.00 95.75 83 LEU A O 1
ATOM 708 N N . MET A 1 84 ? 0.269 3.574 -10.591 1.00 93.31 84 MET A N 1
ATOM 709 C CA . MET A 1 84 ? 0.523 3.466 -12.030 1.00 93.31 84 MET A CA 1
ATOM 710 C C . MET A 1 84 ? 0.938 4.810 -12.635 1.00 93.31 84 MET A C 1
ATOM 712 O O . MET A 1 84 ? 1.973 4.887 -13.293 1.00 93.31 84 MET A O 1
ATOM 716 N N . LYS A 1 85 ? 0.226 5.905 -12.325 1.00 93.62 85 LYS A N 1
ATOM 717 C CA . LYS A 1 85 ? 0.609 7.277 -12.735 1.00 93.62 85 LYS A CA 1
ATOM 718 C C . LYS A 1 85 ? 2.010 7.667 -12.247 1.00 93.62 85 LYS A C 1
ATOM 720 O O . LYS A 1 85 ? 2.698 8.504 -12.837 1.00 93.62 85 LYS A O 1
ATOM 725 N N . LYS A 1 86 ? 2.480 7.050 -11.159 1.00 94.69 86 LYS A N 1
ATOM 726 C CA . LYS A 1 86 ? 3.834 7.258 -10.639 1.00 94.69 86 LYS A CA 1
ATOM 727 C C . LYS A 1 86 ? 4.908 6.448 -11.372 1.00 94.69 86 LYS A C 1
ATOM 729 O O . LYS A 1 86 ? 6.075 6.805 -11.217 1.00 94.69 86 LYS A O 1
ATOM 734 N N . GLY A 1 87 ? 4.543 5.482 -12.213 1.00 94.94 87 GLY A N 1
ATOM 735 C CA . GLY A 1 87 ? 5.471 4.568 -12.885 1.00 94.94 87 GLY A CA 1
ATOM 736 C C . GLY A 1 87 ? 5.935 3.431 -11.977 1.00 94.94 87 GLY A C 1
ATOM 737 O O . GLY A 1 87 ? 7.049 2.938 -12.112 1.00 94.94 87 GLY A O 1
ATOM 738 N N . ILE A 1 88 ? 5.127 3.051 -10.985 1.00 95.69 88 ILE A N 1
ATOM 739 C CA . ILE A 1 88 ? 5.442 1.923 -10.103 1.00 95.69 88 ILE A CA 1
ATOM 740 C C . ILE A 1 88 ? 5.158 0.609 -10.848 1.00 95.69 88 ILE A C 1
ATOM 742 O O . ILE A 1 88 ? 4.113 0.465 -11.482 1.00 95.69 88 ILE A O 1
ATOM 746 N N . SER A 1 89 ? 6.091 -0.345 -10.767 1.00 94.56 89 SER A N 1
ATOM 747 C CA . SER A 1 89 ? 5.944 -1.689 -11.346 1.00 94.56 89 SER A CA 1
ATOM 748 C C . SER A 1 89 ? 4.806 -2.471 -10.694 1.00 94.56 89 SER A C 1
ATOM 750 O O . SER A 1 89 ? 4.517 -2.279 -9.506 1.00 94.56 89 SER A O 1
ATOM 752 N N . LEU A 1 90 ? 4.200 -3.414 -11.423 1.00 93.81 90 LEU A N 1
ATOM 753 C CA . LEU A 1 90 ? 3.104 -4.228 -10.889 1.00 93.81 90 LEU A CA 1
ATOM 754 C C . LEU A 1 90 ? 3.506 -4.978 -9.608 1.00 93.81 90 LEU A C 1
ATOM 756 O O . LEU A 1 90 ? 2.755 -5.001 -8.631 1.00 93.81 90 LEU A O 1
ATOM 760 N N . LYS A 1 91 ? 4.737 -5.508 -9.568 1.00 93.69 91 LYS A N 1
ATOM 761 C CA . LYS A 1 91 ? 5.303 -6.168 -8.380 1.00 93.69 91 LYS A CA 1
ATOM 762 C C . LYS A 1 91 ? 5.304 -5.240 -7.165 1.00 93.69 91 LYS A C 1
ATOM 764 O O . LYS A 1 91 ? 4.868 -5.632 -6.084 1.00 93.69 91 LYS A O 1
ATOM 769 N N . LYS A 1 92 ? 5.769 -3.996 -7.324 1.00 95.31 92 LYS A N 1
ATOM 770 C CA . LYS A 1 92 ? 5.787 -3.016 -6.228 1.00 95.31 92 LYS A CA 1
ATOM 771 C C . LYS A 1 92 ? 4.390 -2.520 -5.864 1.00 95.31 92 LYS A C 1
ATOM 773 O O . LYS A 1 92 ? 4.154 -2.269 -4.684 1.00 95.31 92 LYS A O 1
ATOM 778 N N . ILE A 1 93 ? 3.467 -2.412 -6.825 1.00 95.88 93 ILE A N 1
ATOM 779 C CA . ILE A 1 93 ? 2.054 -2.118 -6.543 1.00 95.88 93 ILE A CA 1
ATOM 780 C C . ILE A 1 93 ? 1.492 -3.181 -5.599 1.00 95.88 93 ILE A C 1
ATOM 782 O O . ILE A 1 93 ? 0.998 -2.831 -4.530 1.00 95.88 93 ILE A O 1
ATOM 786 N N . LEU A 1 94 ? 1.650 -4.465 -5.927 1.00 95.62 94 LEU A N 1
ATOM 787 C CA . LEU A 1 94 ? 1.164 -5.570 -5.098 1.00 95.62 94 LEU A CA 1
ATOM 788 C C . LEU A 1 94 ? 1.740 -5.523 -3.676 1.00 95.62 94 LEU A C 1
ATOM 790 O O . LEU A 1 94 ? 0.994 -5.600 -2.700 1.00 95.62 94 LEU A O 1
ATOM 794 N N . LEU A 1 95 ? 3.055 -5.320 -3.541 1.00 96.12 95 LEU A N 1
ATOM 795 C CA . LEU A 1 95 ? 3.697 -5.170 -2.229 1.00 96.12 95 LEU A CA 1
ATOM 796 C C . LEU A 1 95 ? 3.150 -3.966 -1.453 1.00 96.12 95 LEU A C 1
ATOM 798 O O . LEU A 1 95 ? 2.923 -4.054 -0.244 1.00 96.12 95 LEU A O 1
ATOM 802 N N . LYS A 1 96 ? 2.900 -2.844 -2.138 1.00 96.69 96 LYS A N 1
ATOM 803 C CA . LYS A 1 96 ? 2.356 -1.643 -1.506 1.00 96.69 96 LYS A CA 1
ATOM 804 C C . LYS A 1 96 ? 0.935 -1.872 -1.000 1.00 96.69 96 LYS A C 1
ATOM 806 O O . LYS A 1 96 ? 0.656 -1.515 0.142 1.00 96.69 96 LYS A O 1
ATOM 811 N N . LEU A 1 97 ? 0.078 -2.518 -1.786 1.00 97.44 97 LEU A N 1
ATOM 812 C CA . LEU A 1 97 ? -1.290 -2.852 -1.382 1.00 97.44 97 LEU A CA 1
ATOM 813 C C . LEU A 1 97 ? -1.314 -3.790 -0.166 1.00 97.44 97 LEU A C 1
ATOM 815 O O . LEU A 1 97 ? -2.049 -3.538 0.789 1.00 97.44 97 LEU A O 1
ATOM 819 N N . LYS A 1 98 ? -0.434 -4.799 -0.128 1.00 97.00 98 LYS A N 1
ATOM 820 C CA . LYS A 1 98 ? -0.259 -5.649 1.064 1.00 97.00 98 LYS A CA 1
ATOM 821 C C . LYS A 1 98 ? 0.184 -4.838 2.285 1.00 97.00 98 LYS A C 1
ATOM 823 O O . LYS A 1 98 ? -0.356 -5.009 3.380 1.00 97.00 98 LYS A O 1
ATOM 828 N N . SER A 1 99 ? 1.123 -3.904 2.108 1.00 95.94 99 SER A N 1
ATOM 829 C CA . SER A 1 99 ? 1.573 -3.014 3.192 1.00 95.94 99 SER A CA 1
ATOM 830 C C . SER A 1 99 ? 0.464 -2.080 3.699 1.00 95.94 99 SER A C 1
ATOM 832 O O . SER A 1 99 ? 0.388 -1.806 4.899 1.00 95.94 99 SER A O 1
ATOM 834 N N . ASP A 1 100 ? -0.437 -1.667 2.804 1.00 95.44 100 ASP A N 1
ATOM 835 C CA . ASP A 1 100 ? -1.613 -0.837 3.089 1.00 95.44 100 ASP A CA 1
ATOM 836 C C . ASP A 1 100 ? -2.781 -1.661 3.697 1.00 95.44 100 ASP A C 1
ATOM 838 O O . ASP A 1 100 ? -3.832 -1.111 4.025 1.00 95.44 100 ASP A O 1
ATOM 842 N N . LYS A 1 101 ? -2.562 -2.963 3.950 1.00 97.25 101 LYS A N 1
ATOM 843 C CA . LYS A 1 101 ? -3.467 -3.899 4.643 1.00 97.25 101 LYS A CA 1
ATOM 844 C C . LYS A 1 101 ? -4.749 -4.256 3.885 1.00 97.25 101 LYS A C 1
ATOM 846 O O . LYS A 1 101 ? -5.733 -4.625 4.518 1.00 97.25 101 LYS A O 1
ATOM 851 N N . PHE A 1 102 ? -4.730 -4.209 2.555 1.00 97.75 102 PHE A N 1
ATOM 852 C CA . PHE A 1 102 ? -5.826 -4.765 1.754 1.00 97.75 102 PHE A CA 1
ATOM 853 C C . PHE A 1 102 ? -5.931 -6.288 1.911 1.00 97.75 102 PHE A C 1
ATOM 855 O O . PHE A 1 102 ? -4.949 -6.970 2.218 1.00 97.75 102 PHE A O 1
ATOM 862 N N . ASN A 1 103 ? -7.135 -6.826 1.710 1.00 95.06 103 ASN A N 1
ATOM 863 C CA . ASN A 1 103 ? -7.354 -8.266 1.614 1.00 95.06 103 ASN A CA 1
ATOM 864 C C . ASN A 1 103 ? -6.736 -8.827 0.320 1.00 95.06 103 ASN A C 1
ATOM 866 O O . ASN A 1 103 ? -6.909 -8.241 -0.746 1.00 95.06 103 ASN A O 1
ATOM 870 N N . ASP A 1 104 ? -6.059 -9.974 0.404 1.00 95.56 104 ASP A N 1
ATOM 871 C CA . ASP A 1 104 ? -5.400 -10.598 -0.747 1.00 95.56 104 ASP A CA 1
ATOM 872 C C . ASP A 1 104 ? -6.373 -10.922 -1.891 1.00 95.56 104 ASP 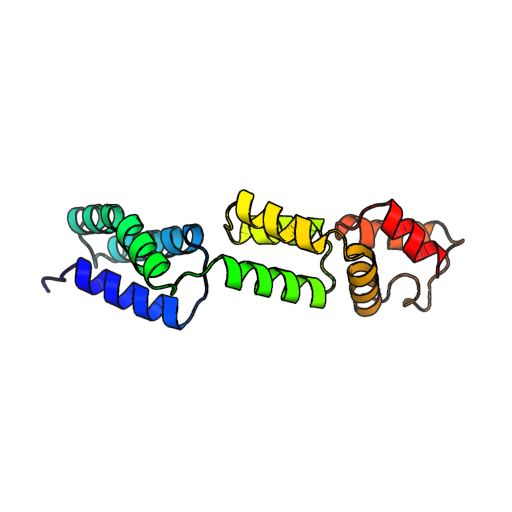A C 1
ATOM 874 O O . ASP A 1 104 ? -6.046 -10.656 -3.043 1.00 95.56 104 ASP A O 1
ATOM 878 N N . ALA A 1 105 ? -7.584 -11.406 -1.605 1.00 96.62 105 ALA A N 1
ATOM 879 C CA . ALA A 1 105 ? -8.589 -11.689 -2.631 1.00 96.62 105 ALA A CA 1
ATOM 880 C C . ALA A 1 105 ? -8.985 -10.424 -3.409 1.00 96.62 105 ALA A C 1
ATOM 882 O O . ALA A 1 105 ? -9.094 -10.465 -4.633 1.00 96.62 105 ALA A O 1
ATOM 883 N N . LEU A 1 106 ? -9.130 -9.289 -2.712 1.00 96.88 106 LEU A N 1
ATOM 884 C CA . LEU A 1 106 ? -9.409 -7.997 -3.342 1.00 96.88 106 LEU A CA 1
ATOM 885 C C . LEU A 1 106 ? -8.205 -7.479 -4.141 1.00 96.88 106 LEU A C 1
ATOM 887 O O . LEU A 1 106 ? -8.371 -6.910 -5.216 1.00 96.88 106 LEU A O 1
ATOM 891 N N . ILE A 1 107 ? -6.982 -7.688 -3.643 1.00 97.50 107 ILE A N 1
ATOM 892 C CA . ILE A 1 107 ? -5.769 -7.363 -4.403 1.00 97.50 107 ILE A CA 1
ATOM 893 C C . ILE A 1 107 ? -5.746 -8.170 -5.701 1.00 97.50 107 ILE A C 1
ATOM 895 O O . ILE A 1 107 ? -5.571 -7.591 -6.768 1.00 97.50 107 ILE A O 1
ATOM 899 N N . TYR A 1 108 ? -5.923 -9.489 -5.634 1.00 95.12 108 TYR A N 1
ATOM 900 C CA . TYR A 1 108 ? -5.833 -10.347 -6.812 1.00 95.12 108 TYR A CA 1
ATOM 901 C C . TYR A 1 108 ? -6.935 -10.059 -7.831 1.00 95.12 108 TYR A C 1
ATOM 903 O O . TYR A 1 108 ? -6.635 -10.008 -9.024 1.00 95.12 108 TYR A O 1
ATOM 911 N N . SER A 1 109 ? -8.174 -9.812 -7.392 1.00 95.25 109 SER A N 1
ATOM 912 C CA . SER A 1 109 ? -9.264 -9.476 -8.313 1.00 95.25 109 SER A CA 1
ATOM 913 C C . SER A 1 109 ? -8.962 -8.203 -9.109 1.00 95.25 109 SER A C 1
ATOM 915 O O . SER A 1 109 ? -9.060 -8.207 -10.334 1.00 95.25 109 SER A O 1
ATOM 917 N N . GLU A 1 110 ? -8.510 -7.139 -8.446 1.00 94.81 110 GLU A N 1
ATOM 918 C CA . GLU A 1 110 ? -8.218 -5.859 -9.101 1.00 94.81 110 GLU A CA 1
ATOM 919 C C . GLU A 1 110 ? -6.924 -5.910 -9.927 1.00 94.81 110 GLU A C 1
ATOM 921 O O . GLU A 1 110 ? -6.858 -5.347 -11.019 1.00 94.81 110 GLU A O 1
ATOM 926 N N . ILE A 1 111 ? -5.898 -6.635 -9.468 1.00 92.69 111 ILE A N 1
ATOM 927 C CA . ILE A 1 111 ? -4.659 -6.828 -10.234 1.00 92.69 111 ILE A CA 1
ATOM 928 C C . ILE A 1 111 ? -4.928 -7.600 -11.534 1.00 92.69 111 ILE A C 1
ATOM 930 O O . ILE A 1 111 ? -4.377 -7.244 -12.577 1.00 92.69 111 ILE A O 1
ATOM 934 N N . ASN A 1 112 ? -5.796 -8.613 -11.513 1.00 91.19 112 ASN A N 1
ATOM 935 C CA . ASN A 1 112 ? -6.131 -9.385 -12.712 1.00 91.19 112 ASN A CA 1
ATOM 936 C C . ASN A 1 112 ? -6.849 -8.539 -13.773 1.00 91.19 112 ASN A C 1
ATOM 938 O O . ASN A 1 112 ? -6.550 -8.672 -14.957 1.00 91.19 112 ASN A O 1
ATOM 942 N N . VAL A 1 113 ? -7.716 -7.606 -13.363 1.00 89.62 113 VAL A N 1
ATOM 943 C CA . VAL A 1 113 ? -8.395 -6.668 -14.280 1.00 89.62 113 VAL A CA 1
ATOM 944 C C . VAL A 1 113 ? -7.398 -5.788 -15.036 1.00 89.62 113 VAL A C 1
ATOM 946 O O . VAL A 1 113 ? -7.619 -5.420 -16.193 1.00 89.62 113 VAL A O 1
ATOM 949 N N . ILE A 1 114 ? -6.297 -5.416 -14.386 1.00 86.06 114 ILE A N 1
ATOM 950 C CA . ILE A 1 114 ? -5.343 -4.457 -14.941 1.00 86.06 114 ILE A CA 1
ATOM 951 C C . ILE A 1 114 ? -4.164 -5.147 -15.649 1.00 86.06 114 ILE A C 1
ATOM 953 O O . ILE A 1 114 ? -3.607 -4.576 -16.584 1.00 86.06 114 ILE A O 1
ATOM 957 N N . LYS A 1 115 ? -3.799 -6.380 -15.266 1.00 81.50 115 LYS A N 1
ATOM 958 C CA . LYS A 1 115 ? -2.644 -7.119 -15.813 1.00 81.50 115 LYS A CA 1
ATOM 959 C C . LYS A 1 115 ? -2.681 -7.243 -17.342 1.00 81.50 115 LYS A C 1
ATOM 961 O O . LYS A 1 115 ? -1.638 -7.155 -17.979 1.00 81.50 115 LYS A O 1
ATOM 966 N N . ASN A 1 116 ? -3.874 -7.326 -17.929 1.00 73.06 116 ASN A N 1
ATOM 967 C CA . ASN A 1 116 ? -4.073 -7.433 -19.378 1.00 73.06 116 ASN A CA 1
ATOM 968 C C . ASN A 1 116 ? -3.846 -6.115 -20.153 1.00 73.06 116 ASN A C 1
ATOM 970 O O . ASN A 1 116 ? -3.961 -6.099 -21.372 1.00 73.06 116 ASN A O 1
ATOM 974 N N . LYS A 1 117 ? -3.545 -4.993 -19.481 1.00 73.25 117 LYS A N 1
ATOM 975 C CA . LYS A 1 117 ? -3.483 -3.645 -20.091 1.00 73.25 117 LYS A CA 1
ATOM 976 C C . LYS A 1 117 ? -2.064 -3.140 -20.395 1.00 73.25 117 LYS A C 1
ATOM 978 O O . LYS A 1 117 ? -1.855 -1.924 -20.442 1.00 73.25 117 LYS A O 1
ATOM 983 N N . ASP A 1 118 ? -1.088 -4.036 -20.552 1.00 78.81 118 ASP A N 1
ATOM 984 C CA . ASP A 1 118 ? 0.317 -3.692 -20.852 1.00 78.81 118 ASP A CA 1
ATOM 985 C C . ASP A 1 118 ? 0.947 -2.709 -19.833 1.00 78.81 118 ASP A C 1
ATOM 987 O O . ASP A 1 118 ? 1.744 -1.820 -20.148 1.00 78.81 118 ASP A O 1
ATOM 991 N N . ILE A 1 119 ? 0.572 -2.851 -18.560 1.00 84.19 119 ILE A N 1
ATOM 992 C CA . ILE A 1 119 ? 0.890 -1.869 -17.512 1.00 84.19 119 ILE A CA 1
ATOM 993 C C . ILE A 1 119 ? 2.376 -1.757 -17.241 1.00 84.19 119 ILE A C 1
ATOM 995 O O . ILE A 1 119 ? 2.867 -0.644 -17.081 1.00 84.19 119 ILE A O 1
ATOM 999 N N . ASP A 1 120 ? 3.100 -2.872 -17.214 1.00 85.12 120 ASP A N 1
ATOM 1000 C CA . ASP A 1 120 ? 4.534 -2.827 -16.943 1.00 85.12 120 ASP A CA 1
ATOM 1001 C C . ASP A 1 120 ? 5.286 -2.043 -18.033 1.00 85.12 120 ASP A C 1
ATOM 1003 O O . ASP A 1 120 ? 6.211 -1.305 -17.696 1.00 85.12 120 ASP A O 1
ATOM 1007 N N . LYS A 1 121 ? 4.841 -2.089 -19.302 1.00 89.12 121 LYS A N 1
ATOM 1008 C CA . LYS A 1 121 ? 5.411 -1.270 -20.391 1.00 89.12 121 LYS A CA 1
ATOM 1009 C C . LYS A 1 121 ? 5.151 0.227 -20.180 1.00 89.12 121 LYS A C 1
ATOM 1011 O O . LYS A 1 121 ? 6.046 1.050 -20.347 1.00 89.12 121 LYS A O 1
ATOM 1016 N N . LYS A 1 122 ? 3.943 0.604 -19.759 1.00 92.00 122 LYS A N 1
ATOM 1017 C CA . LYS A 1 122 ? 3.628 2.013 -19.453 1.00 92.00 122 LYS A CA 1
ATOM 1018 C C . LYS A 1 122 ? 4.385 2.500 -18.217 1.00 92.00 122 LYS A C 1
ATOM 1020 O O . LYS A 1 122 ? 4.968 3.584 -18.219 1.00 92.00 122 LYS A O 1
ATOM 1025 N N . SER A 1 123 ? 4.417 1.689 -17.162 1.00 94.50 123 SER A N 1
ATOM 1026 C CA . SER A 1 123 ? 5.106 2.025 -15.919 1.00 94.50 123 SER A CA 1
ATOM 1027 C C . SER A 1 123 ? 6.613 2.160 -16.118 1.00 94.50 123 SER A C 1
ATOM 1029 O O . SER A 1 123 ? 7.192 3.098 -15.568 1.00 94.50 123 SER A O 1
ATOM 1031 N N . ILE A 1 124 ? 7.247 1.290 -16.919 1.00 95.56 124 ILE A N 1
ATOM 1032 C CA . ILE A 1 124 ? 8.691 1.375 -17.181 1.00 95.56 124 ILE A CA 1
ATOM 1033 C C . ILE A 1 124 ? 9.041 2.643 -17.964 1.00 95.56 124 ILE A C 1
ATOM 1035 O O . ILE A 1 124 ? 9.994 3.320 -17.596 1.00 95.56 124 ILE A O 1
ATOM 1039 N N . GLN A 1 125 ? 8.224 3.055 -18.941 1.00 95.50 125 GLN A N 1
ATOM 1040 C CA . GLN A 1 125 ? 8.409 4.329 -19.651 1.00 95.50 125 GLN A CA 1
ATOM 1041 C C . GLN A 1 125 ? 8.323 5.530 -18.700 1.00 95.50 125 GLN A C 1
ATOM 1043 O O . GLN A 1 125 ? 9.219 6.375 -18.676 1.00 95.50 125 GLN A O 1
ATOM 1048 N N . ILE A 1 126 ? 7.277 5.592 -17.865 1.00 96.75 126 ILE A N 1
ATOM 1049 C CA . ILE A 1 126 ? 7.096 6.677 -16.885 1.00 96.75 126 ILE A CA 1
ATOM 1050 C C . ILE A 1 126 ? 8.273 6.720 -15.903 1.00 96.75 126 ILE A C 1
ATOM 1052 O O . ILE A 1 126 ? 8.787 7.797 -15.589 1.00 96.75 126 ILE A O 1
ATOM 1056 N N . PHE A 1 127 ? 8.694 5.560 -15.398 1.00 97.19 127 PHE A N 1
ATOM 1057 C CA . PHE A 1 127 ? 9.805 5.448 -14.460 1.00 97.19 127 PHE A CA 1
ATOM 1058 C C . PHE A 1 127 ? 11.128 5.887 -15.090 1.00 97.19 127 PHE A C 1
ATOM 1060 O O . PHE A 1 127 ? 11.811 6.752 -14.536 1.00 97.19 127 PHE A O 1
ATOM 1067 N N . SER A 1 128 ? 11.465 5.333 -16.255 1.00 97.12 128 SER A N 1
ATOM 1068 C CA . SER A 1 128 ? 12.707 5.619 -16.971 1.00 97.12 128 SER A CA 1
ATOM 1069 C C . SER A 1 128 ? 12.794 7.085 -17.377 1.00 97.12 128 SER A C 1
ATOM 1071 O O . SER A 1 128 ? 13.842 7.695 -17.182 1.00 97.12 128 SER A O 1
ATOM 1073 N N . LYS A 1 129 ? 11.687 7.701 -17.812 1.00 96.94 129 LYS A N 1
ATOM 1074 C CA . LYS A 1 129 ? 11.636 9.141 -18.104 1.00 96.94 129 LYS A CA 1
ATOM 1075 C C . LYS A 1 129 ? 11.942 9.986 -16.866 1.00 96.94 129 LYS A C 1
ATOM 1077 O O . LYS A 1 129 ? 12.754 10.901 -16.925 1.00 96.94 129 LYS A O 1
ATOM 1082 N N . LYS A 1 130 ? 11.342 9.660 -15.715 1.00 95.94 130 LYS A N 1
ATOM 1083 C CA . LYS A 1 130 ? 11.588 10.381 -14.448 1.00 95.94 130 LYS A CA 1
ATOM 1084 C C . LYS A 1 130 ? 13.009 10.205 -13.922 1.00 95.94 130 LYS A C 1
ATOM 1086 O O . LYS A 1 130 ? 13.519 11.088 -13.239 1.00 95.94 130 LYS A O 1
ATOM 1091 N N . LYS A 1 131 ? 13.616 9.044 -14.165 1.00 95.50 131 LYS A N 1
ATOM 1092 C CA . LYS A 1 131 ? 14.952 8.700 -13.666 1.00 95.50 131 LYS A CA 1
ATOM 1093 C C . LYS A 1 131 ? 16.068 8.923 -14.680 1.00 95.50 131 LYS A C 1
ATOM 1095 O O . LYS A 1 131 ? 17.209 8.678 -14.303 1.00 95.50 131 LYS A O 1
ATOM 1100 N N . LYS A 1 132 ? 15.742 9.403 -15.887 1.00 96.12 132 LYS A N 1
ATOM 1101 C CA . LYS A 1 132 ? 16.663 9.550 -17.022 1.00 96.12 132 LYS A CA 1
ATOM 1102 C C . LYS A 1 132 ? 17.445 8.253 -17.243 1.00 96.12 132 LYS A C 1
ATOM 1104 O O . LYS A 1 132 ? 18.624 8.174 -16.930 1.00 96.12 132 LYS A O 1
ATOM 1109 N N . LEU A 1 133 ? 16.735 7.195 -17.634 1.00 96.19 133 LEU A N 1
ATOM 1110 C CA . LEU A 1 133 ? 17.291 5.860 -17.883 1.00 96.19 133 LEU A CA 1
ATOM 1111 C C . LEU A 1 133 ? 16.992 5.411 -19.313 1.00 96.19 133 LEU A C 1
ATOM 1113 O O . LEU A 1 133 ? 15.932 5.750 -19.847 1.00 96.19 133 LEU A O 1
ATOM 1117 N N . GLY A 1 134 ? 17.869 4.576 -19.877 1.00 95.25 134 GLY A N 1
ATOM 1118 C CA . GLY A 1 134 ? 17.701 4.026 -21.225 1.00 95.25 134 GLY A CA 1
ATOM 1119 C C . GLY A 1 134 ? 17.548 5.149 -22.247 1.00 95.25 134 GLY A C 1
ATOM 1120 O O . GLY A 1 134 ? 18.282 6.124 -22.194 1.00 95.25 134 GLY A O 1
ATOM 1121 N N . CYS A 1 135 ? 16.494 5.077 -23.059 1.00 92.75 135 CYS A N 1
ATOM 1122 C CA . CYS A 1 135 ? 16.111 6.051 -24.088 1.00 92.75 135 CYS A CA 1
ATOM 1123 C C . CYS A 1 135 ? 16.047 7.518 -23.605 1.00 92.75 135 CYS A C 1
ATOM 1125 O O . CYS A 1 135 ? 15.944 8.436 -24.412 1.00 92.75 135 CYS A O 1
ATOM 1127 N N . TYR A 1 136 ? 15.996 7.749 -22.290 1.00 96.56 136 TYR A N 1
ATOM 1128 C CA . TYR A 1 136 ? 15.891 9.075 -21.680 1.00 96.56 136 TYR A CA 1
ATOM 1129 C C . TYR A 1 136 ? 17.183 9.532 -20.985 1.00 96.56 136 TYR A C 1
ATOM 1131 O O . TYR A 1 136 ? 17.172 10.552 -20.293 1.00 96.56 136 TYR A O 1
ATOM 1139 N N . ASP A 1 137 ? 18.264 8.762 -21.102 1.00 96.19 137 ASP A N 1
ATOM 1140 C CA . ASP A 1 137 ? 19.608 9.109 -20.645 1.00 96.19 137 ASP A CA 1
ATOM 1141 C C . ASP A 1 137 ? 20.462 9.500 -21.857 1.00 96.19 137 ASP A C 1
ATOM 1143 O O . ASP A 1 137 ? 20.581 8.733 -22.807 1.00 96.19 137 ASP A O 1
ATOM 1147 N N . ILE A 1 138 ? 21.076 10.684 -21.826 1.00 95.00 138 ILE A N 1
ATOM 1148 C CA . ILE A 1 138 ? 21.944 11.164 -22.916 1.00 95.00 138 ILE A CA 1
ATOM 1149 C C . ILE A 1 138 ? 23.227 10.335 -23.054 1.00 95.00 138 ILE A C 1
ATOM 1151 O O . ILE A 1 138 ? 23.868 10.369 -24.097 1.00 95.00 138 ILE A O 1
ATOM 1155 N N . HIS A 1 139 ? 23.609 9.609 -22.002 1.00 94.62 139 HIS A N 1
ATOM 1156 C CA . HIS A 1 139 ? 24.773 8.724 -21.990 1.00 94.62 139 HIS A CA 1
ATOM 1157 C C . HIS A 1 139 ? 24.387 7.261 -22.226 1.00 94.62 139 HIS A C 1
ATOM 1159 O O . HIS A 1 139 ? 25.164 6.361 -21.909 1.00 94.62 139 HIS A O 1
ATOM 1165 N N . TRP A 1 140 ? 23.169 7.001 -22.706 1.00 96.50 140 TRP A N 1
ATOM 1166 C CA . TRP A 1 140 ? 22.733 5.649 -23.007 1.00 96.50 140 TRP A CA 1
ATOM 1167 C C . TRP A 1 140 ? 23.521 5.057 -24.173 1.00 96.50 140 TRP A C 1
ATOM 1169 O O . TRP A 1 140 ? 23.590 5.638 -25.251 1.00 96.50 140 TRP A O 1
ATOM 1179 N N . ASP A 1 141 ? 24.062 3.865 -23.946 1.00 94.50 141 ASP A N 1
ATOM 1180 C CA . ASP A 1 141 ? 24.689 3.039 -24.966 1.00 94.50 141 ASP A CA 1
ATOM 1181 C C . ASP A 1 141 ? 24.328 1.581 -24.674 1.00 94.50 141 ASP A C 1
ATOM 1183 O O . ASP A 1 141 ? 24.671 1.035 -23.619 1.00 94.50 141 ASP A O 1
ATOM 1187 N N . GLN A 1 142 ? 23.587 0.971 -25.599 1.00 93.75 142 GLN A N 1
ATOM 1188 C CA . GLN A 1 142 ? 23.133 -0.410 -25.474 1.00 93.75 142 GLN A CA 1
ATOM 1189 C C . GLN A 1 142 ? 24.243 -1.442 -25.719 1.00 93.75 142 GLN A C 1
ATOM 1191 O O . GLN A 1 142 ? 24.115 -2.576 -25.260 1.00 93.75 142 GLN A O 1
ATOM 1196 N N . TYR A 1 143 ? 25.325 -1.059 -26.404 1.00 94.69 143 TYR A N 1
ATOM 1197 C CA . TYR A 1 143 ? 26.473 -1.923 -26.692 1.00 94.69 143 TYR A CA 1
ATOM 1198 C C . TYR A 1 143 ? 27.543 -1.839 -25.597 1.00 94.69 143 TYR A C 1
ATOM 1200 O O . TYR A 1 143 ? 28.344 -2.759 -25.434 1.00 94.69 143 TYR A O 1
ATOM 1208 N N . ASN A 1 144 ? 27.529 -0.778 -24.784 1.00 96.62 144 ASN A N 1
ATOM 1209 C CA . ASN A 1 144 ? 28.364 -0.682 -23.594 1.00 96.62 144 ASN A CA 1
ATOM 1210 C C . ASN A 1 144 ? 27.787 -1.518 -22.441 1.00 96.62 144 ASN A C 1
ATOM 1212 O O . ASN A 1 144 ? 26.869 -1.098 -21.730 1.00 96.62 144 ASN A O 1
ATOM 1216 N N . GLU A 1 145 ? 28.388 -2.682 -22.194 1.00 96.75 145 GLU A N 1
ATOM 1217 C CA . GLU A 1 145 ? 27.934 -3.636 -21.177 1.00 96.75 145 GLU A CA 1
ATOM 1218 C C . GLU A 1 145 ? 27.783 -3.012 -19.777 1.00 96.75 145 GLU A C 1
ATOM 1220 O O . GLU A 1 145 ? 26.810 -3.279 -19.064 1.00 96.75 145 GLU A O 1
ATOM 1225 N N . LYS A 1 146 ? 28.705 -2.128 -19.373 1.00 97.06 146 LYS A N 1
ATOM 1226 C CA . LYS A 1 146 ? 28.667 -1.481 -18.053 1.00 97.06 146 LYS A CA 1
ATOM 1227 C C . LYS A 1 146 ? 27.456 -0.555 -17.917 1.00 97.06 146 LYS A C 1
ATOM 1229 O O . LYS A 1 146 ? 26.798 -0.560 -16.872 1.00 97.06 146 LYS A O 1
ATOM 1234 N N . ILE A 1 147 ? 27.158 0.240 -18.946 1.00 96.31 147 ILE A N 1
ATOM 1235 C CA . ILE A 1 147 ? 26.009 1.163 -18.969 1.00 96.31 147 ILE A CA 1
ATOM 1236 C C . ILE A 1 147 ? 24.699 0.375 -19.054 1.00 96.31 147 ILE A C 1
ATOM 1238 O O . ILE A 1 147 ? 23.769 0.640 -18.276 1.00 96.31 147 ILE A O 1
ATOM 1242 N N . TYR A 1 148 ? 24.656 -0.636 -19.922 1.00 97.38 148 TYR A N 1
ATOM 1243 C CA . TYR A 1 148 ? 23.518 -1.533 -20.082 1.00 97.38 148 TYR A CA 1
ATOM 1244 C C . TYR A 1 148 ? 23.163 -2.229 -18.764 1.00 97.38 148 TYR A C 1
ATOM 1246 O O . TYR A 1 148 ? 22.058 -2.048 -18.244 1.00 97.38 148 TYR A O 1
ATOM 1254 N N . ASN A 1 149 ? 24.115 -2.941 -18.152 1.00 97.19 149 ASN A N 1
ATOM 1255 C CA . ASN A 1 149 ? 23.893 -3.696 -16.916 1.00 97.19 149 ASN A CA 1
ATOM 1256 C C . ASN A 1 149 ? 23.524 -2.782 -15.743 1.00 97.19 149 ASN A C 1
ATOM 1258 O O . ASN A 1 149 ? 22.624 -3.099 -14.962 1.00 97.19 149 ASN A O 1
ATOM 1262 N N . LYS A 1 150 ? 24.149 -1.602 -15.631 1.00 97.19 150 LYS A N 1
ATOM 1263 C CA . LYS A 1 150 ? 23.784 -0.604 -14.612 1.00 97.19 150 LYS A CA 1
ATOM 1264 C C . LYS A 1 150 ? 22.331 -0.155 -14.761 1.00 97.19 150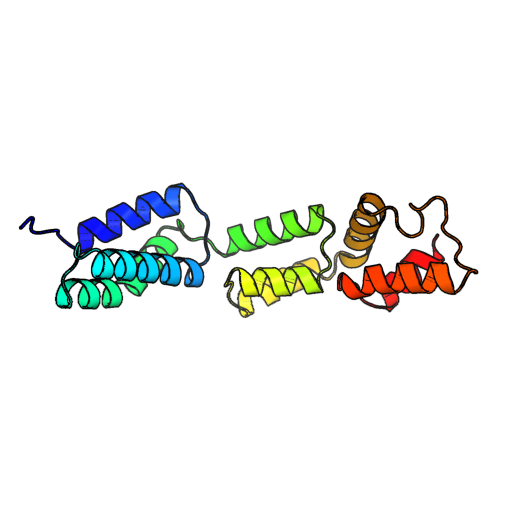 LYS A C 1
ATOM 1266 O O . LYS A 1 150 ? 21.617 -0.042 -13.761 1.00 97.19 150 LYS A O 1
ATOM 1271 N N . THR A 1 151 ? 21.888 0.112 -15.985 1.00 97.56 151 THR A N 1
ATOM 1272 C CA . THR A 1 151 ? 20.513 0.540 -16.267 1.00 97.56 151 THR A CA 1
ATOM 1273 C C . THR A 1 151 ? 19.528 -0.594 -16.018 1.00 97.56 151 THR A C 1
ATOM 1275 O O . THR A 1 151 ? 18.551 -0.406 -15.291 1.00 97.56 151 THR A O 1
ATOM 1278 N N . LEU A 1 152 ? 19.828 -1.793 -16.516 1.00 97.69 152 LEU A N 1
ATOM 1279 C CA . LEU A 1 152 ? 19.028 -2.992 -16.301 1.00 97.69 152 LEU A CA 1
ATOM 1280 C C . LEU A 1 152 ? 18.834 -3.283 -14.805 1.00 97.69 152 LEU A C 1
ATOM 1282 O O . LEU A 1 152 ? 17.701 -3.435 -14.347 1.00 97.69 152 LEU A O 1
ATOM 1286 N N . ASN A 1 153 ? 19.907 -3.249 -14.013 1.00 97.81 153 ASN A N 1
ATOM 1287 C CA . ASN A 1 153 ? 19.852 -3.476 -12.566 1.00 97.81 153 ASN A CA 1
ATOM 1288 C C . ASN A 1 153 ? 18.982 -2.441 -11.834 1.00 97.81 153 ASN A C 1
ATOM 1290 O O . ASN A 1 153 ? 18.259 -2.780 -10.890 1.00 97.81 153 ASN A O 1
ATOM 1294 N N . LYS A 1 154 ? 18.974 -1.179 -12.280 1.00 97.25 154 LYS A N 1
ATOM 1295 C CA . LYS A 1 154 ? 18.065 -0.155 -11.733 1.00 97.25 154 LYS A CA 1
ATOM 1296 C C . LYS A 1 154 ? 16.595 -0.467 -12.028 1.00 97.25 154 LYS A C 1
ATOM 1298 O O . LYS A 1 154 ? 15.744 -0.203 -11.177 1.00 97.25 154 LYS A O 1
ATOM 1303 N N . LEU A 1 155 ? 16.278 -1.027 -13.195 1.00 97.25 155 LEU A N 1
ATOM 1304 C CA . LEU A 1 155 ? 14.908 -1.423 -13.544 1.00 97.25 155 LEU A CA 1
ATOM 1305 C C . LEU A 1 155 ? 14.478 -2.664 -12.745 1.00 97.25 155 LEU A C 1
ATOM 1307 O O . LEU A 1 155 ? 13.423 -2.651 -12.106 1.00 97.25 155 LEU A O 1
ATOM 1311 N N . LEU A 1 156 ? 15.330 -3.690 -12.676 1.00 96.88 156 LEU A N 1
ATOM 1312 C CA . LEU A 1 156 ? 15.065 -4.922 -11.920 1.00 96.88 156 LEU A CA 1
ATOM 1313 C C . LEU A 1 156 ? 14.889 -4.659 -10.418 1.00 96.88 156 LEU A C 1
ATOM 1315 O O . LEU A 1 156 ? 13.925 -5.128 -9.812 1.00 96.88 156 LEU A O 1
ATOM 1319 N N . SER A 1 157 ? 15.747 -3.828 -9.814 1.00 95.69 157 SER A N 1
ATOM 1320 C CA . SER A 1 157 ? 15.590 -3.391 -8.412 1.00 95.69 157 SER A CA 1
ATOM 1321 C C . SER A 1 157 ? 14.324 -2.554 -8.184 1.00 95.69 157 SER A C 1
ATOM 1323 O O . SER A 1 157 ? 13.812 -2.448 -7.063 1.00 95.69 157 SER A O 1
ATOM 1325 N N . ASN A 1 158 ? 13.747 -1.995 -9.253 1.00 94.56 158 ASN A N 1
ATOM 1326 C CA . ASN A 1 158 ? 12.434 -1.363 -9.223 1.00 94.56 158 ASN A CA 1
ATOM 1327 C C . ASN A 1 158 ? 11.257 -2.312 -9.463 1.00 94.56 158 ASN A C 1
ATOM 1329 O O . ASN A 1 158 ? 10.105 -1.880 -9.403 1.00 94.56 158 ASN A O 1
ATOM 1333 N N . GLY A 1 159 ? 11.516 -3.613 -9.564 1.00 94.88 159 GLY A N 1
ATOM 1334 C CA . GLY A 1 159 ? 10.503 -4.663 -9.594 1.00 94.88 159 GLY A CA 1
ATOM 1335 C C . GLY A 1 159 ? 9.898 -4.910 -10.971 1.00 94.88 159 GLY A C 1
ATOM 1336 O O . GLY A 1 159 ? 8.903 -5.625 -11.047 1.00 94.88 159 GLY A O 1
ATOM 1337 N N . PHE A 1 160 ? 10.469 -4.331 -12.029 1.00 95.62 160 PHE A N 1
ATOM 1338 C CA . PHE A 1 160 ? 10.132 -4.696 -13.403 1.00 95.62 160 PHE A CA 1
ATOM 1339 C C . PHE A 1 160 ? 10.704 -6.082 -13.728 1.00 95.62 160 PHE A C 1
ATOM 1341 O O . PHE A 1 160 ? 11.767 -6.452 -13.226 1.00 95.62 160 PHE A O 1
ATOM 1348 N N . ASN A 1 161 ? 9.985 -6.859 -14.537 1.00 93.19 161 ASN A N 1
ATOM 1349 C CA . ASN A 1 161 ? 10.444 -8.179 -14.961 1.00 93.19 161 ASN A CA 1
ATOM 1350 C C . ASN A 1 161 ? 11.533 -8.064 -16.049 1.00 93.19 161 ASN A C 1
ATOM 1352 O O . ASN A 1 161 ? 11.615 -7.060 -16.759 1.00 93.19 161 ASN A O 1
ATOM 1356 N N . ILE A 1 162 ? 12.376 -9.092 -16.166 1.00 95.25 162 ILE A N 1
ATOM 1357 C CA . ILE A 1 162 ? 13.556 -9.076 -17.040 1.00 95.25 162 ILE A CA 1
ATOM 1358 C C . ILE A 1 162 ? 13.208 -8.922 -18.524 1.00 95.25 162 ILE A C 1
ATOM 1360 O O . ILE A 1 162 ? 13.890 -8.184 -19.232 1.00 95.25 162 ILE A O 1
ATOM 1364 N N . GLU A 1 163 ? 12.138 -9.566 -18.985 1.00 93.06 163 GLU A N 1
ATOM 1365 C CA . GLU A 1 163 ? 11.714 -9.552 -20.387 1.00 93.06 163 GLU A CA 1
ATOM 1366 C C . GLU A 1 163 ? 11.255 -8.154 -20.806 1.00 93.06 163 GLU A C 1
ATOM 1368 O O . GLU A 1 163 ? 11.747 -7.611 -21.797 1.00 93.06 163 GLU A O 1
ATOM 1373 N N . THR A 1 164 ? 10.403 -7.512 -19.999 1.00 93.19 164 THR A N 1
ATOM 1374 C CA . THR A 1 164 ? 9.967 -6.127 -20.217 1.00 93.19 164 THR A CA 1
ATOM 1375 C C . THR A 1 164 ? 11.148 -5.163 -20.189 1.00 93.19 164 THR A C 1
ATOM 1377 O O . THR A 1 164 ? 11.216 -4.267 -21.028 1.00 93.19 164 THR A O 1
ATOM 1380 N N . CYS A 1 165 ? 12.092 -5.334 -19.258 1.00 96.12 165 CYS A N 1
ATOM 1381 C CA . CYS A 1 165 ? 13.289 -4.493 -19.196 1.00 96.12 165 CYS A CA 1
ATOM 1382 C C . CYS A 1 165 ? 14.135 -4.615 -20.466 1.00 96.12 165 CYS A C 1
ATOM 1384 O O . CYS A 1 165 ? 14.487 -3.600 -21.060 1.00 96.12 165 CYS A O 1
ATOM 1386 N N . ARG A 1 166 ? 14.444 -5.844 -20.897 1.00 95.44 166 ARG A N 1
ATOM 1387 C CA . ARG A 1 166 ? 15.240 -6.096 -22.107 1.00 95.44 166 ARG A CA 1
ATOM 1388 C C . ARG A 1 166 ? 14.547 -5.559 -23.354 1.00 95.44 166 ARG A C 1
ATOM 1390 O O . ARG A 1 166 ? 15.187 -4.889 -24.155 1.00 95.44 166 ARG A O 1
ATOM 1397 N N . SER A 1 167 ? 13.242 -5.801 -23.486 1.00 94.31 167 SER A N 1
ATOM 1398 C CA . SER A 1 167 ? 12.435 -5.279 -24.593 1.00 94.31 167 SER A CA 1
ATOM 1399 C C . SER A 1 167 ? 12.428 -3.749 -24.625 1.00 94.31 167 SER A C 1
ATOM 1401 O O . SER A 1 167 ? 12.630 -3.166 -25.684 1.00 94.31 167 SER A O 1
ATOM 1403 N N . PHE A 1 168 ? 12.256 -3.089 -23.475 1.00 95.44 168 PHE A N 1
ATOM 1404 C CA . PHE A 1 168 ? 12.318 -1.630 -23.378 1.00 95.44 168 PHE A CA 1
ATOM 1405 C C . PHE A 1 168 ? 13.688 -1.087 -23.800 1.00 95.44 168 PHE A C 1
ATOM 1407 O O . PHE A 1 168 ? 13.739 -0.175 -24.614 1.00 95.44 168 PHE A O 1
ATOM 1414 N N . LEU A 1 169 ? 14.780 -1.657 -23.280 1.00 95.94 169 LEU A N 1
ATOM 1415 C CA . LEU A 1 169 ? 16.138 -1.176 -23.552 1.00 95.94 169 LEU A CA 1
ATOM 1416 C C . LEU A 1 169 ? 16.609 -1.435 -24.988 1.00 95.94 169 LEU A C 1
ATOM 1418 O O . LEU A 1 169 ? 17.424 -0.668 -25.477 1.00 95.94 169 LEU A O 1
ATOM 1422 N N . LYS A 1 170 ? 16.107 -2.484 -25.653 1.00 92.69 170 LYS A N 1
ATOM 1423 C CA . LYS A 1 170 ? 16.397 -2.773 -27.071 1.00 92.69 170 LYS A CA 1
ATOM 1424 C C . LYS A 1 170 ? 15.684 -1.816 -28.035 1.00 92.69 170 LYS A C 1
ATOM 1426 O O . LYS A 1 170 ? 16.112 -1.652 -29.167 1.00 92.69 170 LYS A O 1
ATOM 1431 N N . ASN A 1 171 ? 14.568 -1.236 -27.596 1.00 87.94 171 ASN A N 1
ATOM 1432 C CA . ASN A 1 171 ? 13.820 -0.230 -28.355 1.00 87.94 171 ASN A CA 1
ATOM 1433 C C . ASN A 1 171 ? 14.275 1.203 -28.018 1.00 87.94 171 ASN A C 1
ATOM 1435 O O . ASN A 1 171 ? 13.572 2.166 -28.330 1.00 87.94 171 ASN A O 1
ATOM 1439 N N . CYS A 1 172 ? 15.420 1.303 -27.342 1.00 84.62 172 CYS A N 1
ATOM 1440 C CA . CYS A 1 172 ? 16.262 2.478 -27.258 1.00 84.62 172 CYS A CA 1
ATOM 1441 C C . CYS A 1 172 ? 17.419 2.305 -28.263 1.00 84.62 172 CYS A C 1
ATOM 1443 O O . CYS A 1 172 ? 18.021 3.338 -28.586 1.00 84.62 172 CYS A O 1
#

pLDDT: mean 93.5, std 7.77, range [42.91, 97.88]

Sequence (172 aa):
MRNLNISDYLEKYSVFYLSKYSVTEKKFVLVLQKKIMRDYLSKKLSKIEKEEALKKVDLYVKKYSKMNLINEKVIIKNRIENLMKKGISLKKILLKLKSDKFNDALIYSEINVIKNKDIDKKSIQIFSKKKKLGCYDIHWDQYNEKIYNKTLNKLLSNGFNIETCRSFLKNC